Protein AF-A0A2W5QF98-F1 (afdb_monomer_lite)

pLDDT: mean 88.1, std 9.36, range [58.97, 97.69]

Organism: NCBI:txid205844

Secondary structure (DSSP, 8-state):
-HHHHHHHHHT-HHHHHHHHHH-HHHHHHHEEEEEEEEETTEEEEEEEEEEEGGG-SS-SEEEETTEEEEHHHHHHHHH-TTSPPPBEEEEEEE-TTS-EEEEEEEEEEEE-SSTT-EEEEEE-S--EEEEEEEETTEEEEEEEE-

Structure (mmCIF, N/CA/C/O backbone):
data_AF-A0A2W5QF98-F1
#
_entry.id   AF-A0A2W5QF98-F1
#
loop_
_atom_site.group_PDB
_atom_site.id
_atom_site.type_symbol
_atom_site.label_atom_id
_atom_site.label_alt_id
_atom_site.label_comp_id
_atom_site.label_asym_id
_atom_site.label_entity_id
_atom_site.label_seq_id
_atom_site.pdbx_PDB_ins_code
_atom_site.Cartn_x
_atom_site.Cartn_y
_atom_site.Cartn_z
_atom_site.occupancy
_atom_site.B_iso_or_equiv
_atom_site.auth_seq_id
_atom_site.auth_comp_id
_at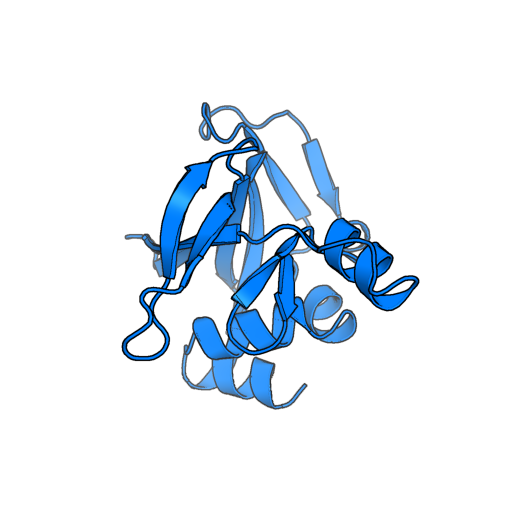om_site.auth_asym_id
_atom_site.auth_atom_id
_atom_site.pdbx_PDB_model_num
ATOM 1 N N . MET A 1 1 ? 7.471 -8.970 12.417 1.00 58.97 1 MET A N 1
ATOM 2 C CA . MET A 1 1 ? 6.486 -8.483 13.416 1.00 58.97 1 MET A CA 1
ATOM 3 C C . MET A 1 1 ? 7.036 -7.306 14.212 1.00 58.97 1 MET A C 1
ATOM 5 O O . MET A 1 1 ? 6.304 -6.337 14.330 1.00 58.97 1 MET A O 1
ATOM 9 N N . GLY A 1 2 ? 8.300 -7.343 14.664 1.00 69.44 2 GLY A N 1
ATOM 10 C CA . GLY A 1 2 ? 8.907 -6.250 15.439 1.00 69.44 2 GLY A CA 1
ATOM 11 C C . GLY A 1 2 ? 8.823 -4.861 14.794 1.00 69.44 2 GLY A C 1
ATOM 12 O O . GLY A 1 2 ? 8.469 -3.919 15.480 1.00 69.44 2 GLY A O 1
ATOM 13 N N . GLU A 1 3 ? 9.030 -4.731 13.480 1.00 69.12 3 GLU A N 1
ATOM 14 C CA . GLU A 1 3 ? 8.985 -3.423 12.793 1.00 69.12 3 GLU A CA 1
ATOM 15 C C . GLU A 1 3 ? 7.591 -2.778 12.799 1.00 69.12 3 GLU A C 1
ATOM 17 O O . GLU A 1 3 ? 7.470 -1.580 13.028 1.00 69.12 3 GLU A O 1
ATOM 22 N N . ALA A 1 4 ? 6.524 -3.569 12.633 1.00 65.81 4 ALA A N 1
ATOM 23 C CA . ALA A 1 4 ? 5.157 -3.059 12.744 1.00 65.81 4 ALA A CA 1
ATOM 24 C C . ALA A 1 4 ? 4.844 -2.610 14.180 1.00 65.81 4 ALA A C 1
ATOM 26 O O . ALA A 1 4 ? 4.242 -1.562 14.374 1.00 65.81 4 ALA A O 1
ATOM 27 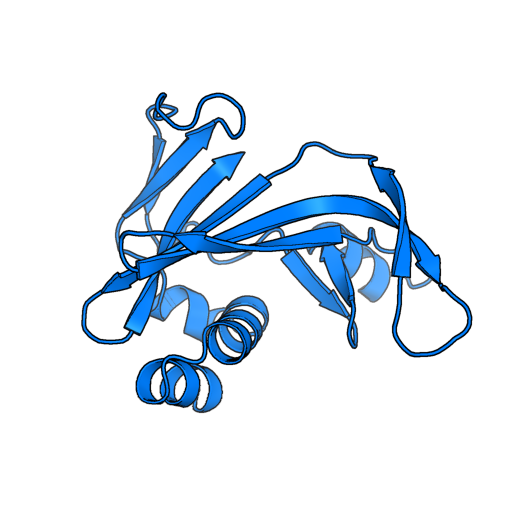N N . GLU A 1 5 ? 5.278 -3.373 15.188 1.00 70.44 5 GLU A N 1
ATOM 28 C CA . GLU A 1 5 ? 5.089 -3.033 16.606 1.00 70.44 5 GLU A CA 1
ATOM 29 C C . GLU A 1 5 ? 5.918 -1.809 17.029 1.00 70.44 5 GLU A C 1
ATOM 31 O O . GLU A 1 5 ? 5.435 -0.977 17.802 1.00 70.44 5 GLU A O 1
ATOM 36 N N . SER A 1 6 ? 7.125 -1.644 16.483 1.00 71.25 6 SER A N 1
ATOM 37 C CA . SER A 1 6 ? 7.932 -0.429 16.621 1.00 71.25 6 SER A CA 1
ATOM 38 C C . SER A 1 6 ? 7.256 0.768 15.954 1.00 71.25 6 SER A C 1
ATOM 40 O O . SER A 1 6 ? 7.102 1.793 16.615 1.00 71.25 6 SER A O 1
ATOM 42 N N . GLY A 1 7 ? 6.725 0.613 14.736 1.00 70.31 7 GLY A N 1
ATOM 43 C CA . GLY A 1 7 ? 5.923 1.638 14.060 1.00 70.31 7 GLY A CA 1
ATOM 44 C C . GLY A 1 7 ? 4.661 2.023 14.845 1.00 70.31 7 GLY A C 1
ATOM 45 O O . GLY A 1 7 ? 4.340 3.204 14.963 1.00 70.31 7 GLY A O 1
ATOM 46 N N . CYS A 1 8 ? 3.987 1.061 15.490 1.00 76.31 8 CYS A N 1
ATOM 47 C CA . CYS A 1 8 ? 2.892 1.343 16.429 1.00 76.31 8 CYS A CA 1
ATOM 48 C C . CYS A 1 8 ? 3.372 2.086 17.690 1.00 76.31 8 CYS A C 1
ATOM 50 O O . CYS A 1 8 ? 2.653 2.898 18.254 1.00 76.31 8 CYS A O 1
ATOM 52 N N . THR A 1 9 ? 4.564 1.789 18.198 1.00 71.06 9 THR A N 1
ATOM 53 C CA . THR A 1 9 ? 5.047 2.375 19.460 1.00 71.06 9 THR A CA 1
ATOM 54 C C . THR A 1 9 ? 5.567 3.796 19.248 1.00 71.06 9 THR A C 1
ATOM 56 O O . THR A 1 9 ? 5.344 4.676 20.077 1.00 71.06 9 THR A O 1
ATOM 59 N N . GLN A 1 10 ? 6.232 4.027 18.118 1.00 73.12 10 GLN A N 1
ATOM 60 C CA . GLN A 1 10 ? 6.844 5.302 17.741 1.00 73.12 10 GLN A CA 1
ATOM 61 C C . GLN A 1 10 ? 5.900 6.189 16.917 1.00 73.12 10 GLN A C 1
ATOM 63 O O . GLN A 1 10 ? 6.196 7.356 16.699 1.00 73.12 10 GLN A O 1
ATOM 68 N N . LYS A 1 11 ? 4.739 5.656 16.509 1.00 73.88 11 LYS A N 1
ATOM 69 C CA . LYS A 1 11 ? 3.787 6.285 15.576 1.00 73.88 11 LYS A CA 1
ATOM 70 C C . LYS A 1 11 ? 4.378 6.572 14.190 1.00 73.88 11 LYS A C 1
ATOM 72 O O . LYS A 1 11 ? 3.820 7.368 13.442 1.00 73.88 11 LYS A O 1
ATOM 77 N N . GLU A 1 12 ? 5.445 5.871 13.822 1.00 84.19 12 GLU A N 1
ATOM 78 C CA . GLU A 1 12 ? 6.110 5.984 12.524 1.00 84.19 12 GLU A CA 1
ATOM 79 C C . GLU A 1 12 ? 5.307 5.233 11.456 1.00 84.19 12 GLU A C 1
ATOM 81 O O . GLU A 1 12 ? 5.395 4.008 11.321 1.00 84.19 12 GLU A O 1
ATOM 86 N N . PHE A 1 13 ? 4.473 5.966 10.711 1.00 86.12 13 PHE A N 1
ATOM 87 C CA . PHE A 1 13 ? 3.575 5.373 9.718 1.00 86.12 13 PHE A CA 1
ATOM 88 C C . PHE A 1 13 ? 4.324 4.673 8.580 1.00 86.12 13 PHE A C 1
ATOM 90 O O . PHE A 1 13 ? 3.930 3.575 8.202 1.00 86.12 13 PHE A O 1
ATOM 97 N N . ASN A 1 14 ? 5.417 5.252 8.074 1.00 86.00 14 ASN A N 1
ATOM 98 C CA . ASN A 1 14 ? 6.161 4.680 6.946 1.00 86.00 14 ASN A CA 1
ATOM 99 C C . ASN A 1 14 ? 6.765 3.313 7.305 1.00 86.00 14 ASN A C 1
ATOM 101 O O . ASN A 1 14 ? 6.531 2.334 6.602 1.00 86.00 14 ASN A O 1
ATOM 105 N N . GLN A 1 15 ? 7.418 3.209 8.470 1.00 86.00 15 GLN A N 1
ATOM 106 C CA . GLN A 1 15 ? 7.945 1.934 8.972 1.00 86.00 15 GLN A CA 1
ATOM 107 C C . GLN A 1 15 ? 6.831 0.896 9.185 1.00 86.00 15 GLN A C 1
ATOM 109 O O . GLN A 1 15 ? 6.988 -0.282 8.853 1.00 86.00 15 GLN A O 1
ATOM 114 N N . PHE A 1 16 ? 5.686 1.321 9.728 1.00 91.88 16 PHE A N 1
ATOM 115 C CA . PHE A 1 16 ? 4.516 0.455 9.845 1.00 91.88 16 PHE A CA 1
ATOM 116 C C . PHE A 1 16 ? 4.016 -0.015 8.469 1.00 91.88 16 PHE A C 1
ATOM 118 O O . PHE A 1 16 ? 3.724 -1.202 8.303 1.00 91.88 16 PHE A O 1
ATOM 125 N N . LEU A 1 17 ? 3.912 0.892 7.494 1.00 92.00 17 LEU A N 1
ATOM 126 C CA . LEU A 1 17 ? 3.386 0.604 6.164 1.00 92.00 17 LEU A CA 1
ATOM 127 C C . LEU A 1 17 ? 4.278 -0.389 5.420 1.00 92.00 17 LEU A C 1
ATOM 129 O O . LEU A 1 17 ? 3.747 -1.330 4.833 1.00 92.00 17 LEU A O 1
ATOM 133 N N . ASP A 1 18 ? 5.599 -0.246 5.496 1.00 89.56 18 ASP A N 1
ATOM 134 C CA . ASP A 1 18 ? 6.540 -1.188 4.882 1.00 89.56 18 ASP A CA 1
ATOM 135 C C . ASP A 1 18 ? 6.348 -2.603 5.437 1.00 89.56 18 ASP A C 1
ATOM 137 O O . ASP A 1 18 ? 6.171 -3.569 4.684 1.00 89.56 18 ASP A O 1
ATOM 141 N N . ALA A 1 19 ? 6.262 -2.734 6.765 1.00 90.62 19 ALA A N 1
ATOM 142 C CA . ALA A 1 19 ? 5.982 -4.012 7.414 1.00 90.62 19 ALA A CA 1
ATOM 143 C C . ALA A 1 19 ? 4.592 -4.567 7.039 1.00 90.62 19 ALA A C 1
ATOM 145 O O . ALA A 1 19 ? 4.423 -5.783 6.871 1.00 90.62 19 ALA A O 1
ATOM 146 N N . PHE A 1 20 ? 3.594 -3.692 6.889 1.00 92.81 20 PHE A N 1
ATOM 147 C CA . PHE A 1 20 ? 2.240 -4.044 6.457 1.00 92.81 20 PHE A CA 1
ATOM 148 C C . PHE A 1 20 ? 2.222 -4.541 5.002 1.00 92.81 20 PHE A C 1
ATOM 150 O O . PHE A 1 20 ? 1.600 -5.560 4.696 1.00 92.81 20 PHE A O 1
ATOM 157 N N . ILE A 1 21 ? 2.952 -3.897 4.094 1.00 92.19 21 ILE A N 1
ATOM 158 C CA . ILE A 1 21 ? 3.084 -4.313 2.691 1.00 92.19 21 ILE A CA 1
ATOM 159 C C . ILE A 1 21 ? 3.841 -5.643 2.583 1.00 92.19 21 ILE A C 1
ATOM 161 O O . ILE A 1 21 ? 3.411 -6.547 1.859 1.00 92.19 21 ILE A O 1
ATOM 165 N N . ALA A 1 22 ? 4.917 -5.820 3.347 1.00 88.94 22 ALA A N 1
ATOM 166 C CA . ALA A 1 22 ? 5.772 -6.999 3.253 1.00 88.94 22 ALA A CA 1
ATOM 167 C C . ALA A 1 22 ? 5.151 -8.271 3.860 1.00 88.94 22 ALA A C 1
ATOM 169 O O . ALA A 1 22 ? 5.377 -9.371 3.353 1.00 88.94 22 ALA A O 1
ATOM 170 N N . SER A 1 23 ? 4.356 -8.161 4.933 1.00 89.56 23 SER A N 1
ATOM 171 C CA . SER A 1 23 ? 3.949 -9.329 5.727 1.00 89.56 23 SER A CA 1
ATOM 172 C C . SER A 1 23 ? 2.433 -9.582 5.740 1.00 89.56 23 SER A C 1
ATOM 174 O O . SER A 1 23 ? 1.685 -8.817 6.353 1.00 89.56 23 SER A O 1
ATOM 176 N N . PRO A 1 24 ? 1.953 -10.719 5.187 1.00 89.06 24 PRO A N 1
ATOM 177 C CA . PRO A 1 24 ? 0.551 -11.129 5.309 1.00 89.06 24 PRO A CA 1
ATOM 178 C C . PRO A 1 24 ? 0.071 -11.250 6.762 1.00 89.06 24 PRO A C 1
ATOM 180 O O . PRO A 1 24 ? -1.076 -10.931 7.062 1.00 89.06 24 PRO A O 1
ATOM 183 N N . ALA A 1 25 ? 0.949 -11.675 7.678 1.00 89.06 25 ALA A N 1
ATOM 184 C CA . ALA A 1 25 ? 0.621 -11.802 9.097 1.00 89.06 25 ALA A CA 1
ATOM 185 C C . ALA A 1 25 ? 0.416 -10.434 9.769 1.00 89.06 25 ALA A C 1
ATOM 187 O O . ALA A 1 25 ? -0.498 -10.275 10.577 1.00 89.06 25 ALA A O 1
ATOM 188 N N . VAL A 1 26 ? 1.231 -9.434 9.408 1.00 90.62 26 VAL A N 1
ATOM 189 C CA . VAL A 1 26 ? 1.037 -8.044 9.855 1.00 90.62 26 VAL A CA 1
ATOM 190 C C . VAL A 1 26 ? -0.282 -7.512 9.296 1.00 90.62 26 VAL A C 1
ATOM 192 O O . VAL A 1 26 ? -1.093 -7.001 10.064 1.00 90.62 26 VAL A O 1
ATOM 195 N N . ARG A 1 27 ? -0.579 -7.727 8.009 1.00 91.50 27 ARG A N 1
ATOM 196 C CA . ARG A 1 27 ? -1.875 -7.323 7.435 1.00 91.50 27 ARG A CA 1
ATOM 197 C C . ARG A 1 27 ? -3.060 -7.929 8.155 1.00 91.50 27 ARG A C 1
ATOM 199 O O . ARG A 1 27 ? -3.979 -7.202 8.510 1.00 91.50 27 ARG A O 1
ATOM 206 N N . ALA A 1 28 ? -3.030 -9.234 8.411 1.00 89.75 28 ALA A N 1
ATOM 207 C CA . ALA A 1 28 ? -4.112 -9.915 9.113 1.00 89.75 28 ALA A CA 1
ATOM 208 C C . ALA A 1 28 ? -4.358 -9.330 10.516 1.00 89.75 28 ALA A C 1
ATOM 210 O O . ALA A 1 28 ? -5.503 -9.263 10.954 1.00 89.75 28 ALA A O 1
ATOM 211 N N . ARG A 1 29 ? -3.301 -8.876 11.206 1.00 90.44 29 ARG A N 1
ATOM 212 C CA . ARG A 1 29 ? -3.385 -8.272 12.545 1.00 90.44 29 ARG A CA 1
ATOM 213 C C . ARG A 1 29 ? -3.838 -6.810 12.532 1.00 90.44 29 ARG A C 1
ATOM 215 O O . ARG A 1 29 ? -4.558 -6.402 13.437 1.00 90.44 29 ARG A O 1
ATOM 222 N N . TYR A 1 30 ? -3.398 -6.030 11.547 1.00 92.88 30 TYR A N 1
ATOM 223 C CA . TYR A 1 30 ? -3.603 -4.577 11.492 1.00 92.88 30 TYR A CA 1
ATOM 224 C C . TYR A 1 30 ? -4.587 -4.144 10.396 1.00 92.88 30 TYR A C 1
ATOM 226 O O . TYR A 1 30 ? -4.631 -2.983 10.007 1.00 92.88 30 TYR A O 1
ATOM 234 N N . THR A 1 31 ? -5.398 -5.061 9.880 1.00 94.00 31 THR A N 1
ATOM 235 C CA . THR A 1 31 ? -6.579 -4.714 9.084 1.00 94.00 31 THR A CA 1
ATOM 236 C C . THR A 1 31 ? -7.774 -4.639 10.021 1.00 94.00 31 THR A C 1
ATOM 238 O O . THR A 1 31 ? -7.987 -5.551 10.822 1.00 94.00 31 THR A O 1
ATOM 241 N N . ALA A 1 32 ? -8.555 -3.560 9.948 1.00 93.50 32 ALA A N 1
ATOM 242 C CA . ALA A 1 32 ? -9.766 -3.449 10.750 1.00 93.50 32 ALA A CA 1
ATOM 243 C C . ALA A 1 32 ? -10.734 -4.603 10.411 1.00 93.50 32 ALA A C 1
ATOM 245 O O . ALA A 1 32 ? -10.756 -5.063 9.268 1.00 93.50 32 ALA A O 1
ATOM 246 N N . PRO A 1 33 ? -11.589 -5.058 11.351 1.00 91.88 33 PRO A N 1
ATOM 247 C CA . PRO A 1 33 ? -12.511 -6.176 11.106 1.00 91.88 33 PRO A CA 1
ATOM 248 C C . PRO A 1 33 ? -13.395 -6.005 9.860 1.00 91.88 33 PRO A C 1
ATOM 250 O O . PRO A 1 33 ? -13.801 -6.984 9.231 1.00 91.88 33 PRO A O 1
ATOM 253 N N . GLN A 1 34 ? -13.687 -4.749 9.528 1.00 91.62 34 GLN A N 1
ATOM 254 C CA . GLN A 1 34 ? -14.448 -4.293 8.376 1.00 91.62 34 GLN A CA 1
ATOM 255 C C . GLN A 1 34 ? -13.660 -3.150 7.724 1.00 91.62 34 GLN A C 1
ATOM 257 O O . GLN A 1 34 ? -13.331 -2.173 8.403 1.00 91.62 34 GLN A O 1
ATOM 262 N N . VAL A 1 35 ? -13.368 -3.277 6.432 1.00 92.50 35 VAL A N 1
ATOM 263 C CA . VAL A 1 35 ? -12.729 -2.237 5.619 1.00 92.50 35 VAL A CA 1
ATOM 264 C C . VAL A 1 35 ? -13.747 -1.723 4.617 1.00 92.50 35 VAL A C 1
ATOM 266 O O . VAL A 1 35 ? -14.268 -2.484 3.798 1.00 92.50 35 VAL A O 1
ATOM 269 N N . GLU A 1 36 ? -14.022 -0.428 4.662 1.00 92.00 36 GLU A N 1
ATOM 270 C CA . GLU A 1 36 ? -14.986 0.184 3.754 1.00 92.00 36 GLU A CA 1
ATOM 271 C C . GLU A 1 36 ? -14.370 0.365 2.368 1.00 92.00 36 GLU A C 1
ATOM 273 O O . GLU A 1 36 ? -13.334 1.019 2.227 1.00 92.00 36 GLU A O 1
ATOM 278 N N . GLN A 1 37 ? -15.033 -0.148 1.334 1.00 90.38 37 GLN A N 1
ATOM 279 C CA . GLN A 1 37 ? -14.686 0.197 -0.037 1.00 90.38 37 GLN A CA 1
ATOM 280 C C . GLN A 1 37 ? -15.424 1.463 -0.473 1.00 90.38 37 GLN A C 1
ATOM 282 O O . GLN A 1 37 ? -16.632 1.636 -0.262 1.00 90.38 37 GLN A O 1
ATOM 287 N N . ARG A 1 38 ? -14.672 2.385 -1.071 1.00 90.50 38 ARG A N 1
ATOM 288 C CA . ARG A 1 38 ? -15.156 3.699 -1.507 1.00 90.50 38 ARG A CA 1
ATOM 289 C C . ARG A 1 38 ? -14.650 3.992 -2.915 1.00 90.50 38 ARG A C 1
ATOM 291 O O . ARG A 1 38 ? -13.583 3.535 -3.314 1.00 90.50 38 ARG A O 1
ATOM 298 N N . GLY A 1 39 ? -15.411 4.769 -3.680 1.00 89.06 39 GLY A N 1
ATOM 299 C CA . GLY A 1 39 ? 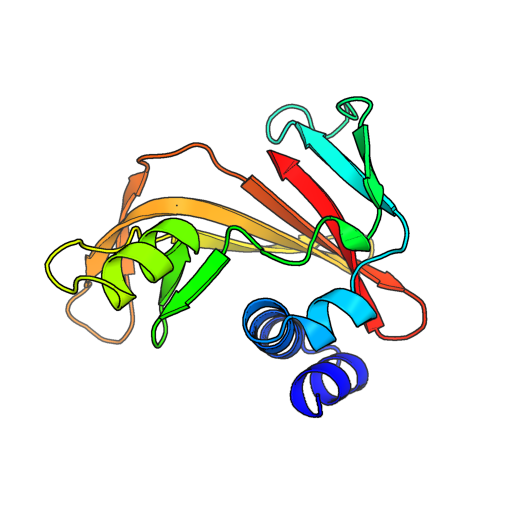-14.937 5.240 -4.980 1.00 89.06 39 GLY A CA 1
ATOM 300 C C . GLY A 1 39 ? -13.877 6.323 -4.795 1.00 89.06 39 GLY A C 1
ATOM 301 O O . GLY A 1 39 ? -14.117 7.294 -4.078 1.00 89.06 39 GLY A O 1
ATOM 302 N N . PHE A 1 40 ? -12.736 6.222 -5.473 1.00 89.38 40 PHE A N 1
ATOM 303 C CA . PHE A 1 40 ? -11.633 7.176 -5.338 1.00 89.38 40 PHE A CA 1
ATOM 304 C C . PHE A 1 40 ? -12.059 8.612 -5.681 1.00 89.38 40 PHE A C 1
ATOM 306 O O . PHE A 1 40 ? -11.768 9.552 -4.946 1.00 89.38 40 PHE A O 1
ATOM 313 N N . ARG A 1 41 ? -12.811 8.790 -6.777 1.00 87.00 41 ARG A N 1
ATOM 314 C CA . ARG A 1 41 ? -13.324 10.107 -7.215 1.00 87.00 41 ARG A CA 1
ATOM 315 C C . ARG A 1 41 ? -14.583 10.565 -6.470 1.00 87.00 41 ARG A C 1
ATOM 317 O O . ARG A 1 41 ? -14.996 11.708 -6.627 1.00 87.00 41 ARG A O 1
ATOM 324 N N . GLN A 1 42 ? -15.222 9.679 -5.708 1.00 82.81 42 GLN A N 1
ATOM 325 C CA . GLN A 1 42 ? -16.457 9.953 -4.967 1.00 82.81 42 GLN A CA 1
ATOM 326 C C . GLN A 1 42 ? -16.365 9.334 -3.563 1.00 82.81 42 GLN A C 1
ATOM 328 O O . GLN A 1 42 ? -17.112 8.408 -3.252 1.00 82.81 42 GLN A O 1
ATOM 333 N N . PRO A 1 43 ? -15.457 9.829 -2.703 1.00 76.88 43 PRO A N 1
ATOM 334 C CA . PRO A 1 43 ? -15.136 9.192 -1.423 1.00 76.88 43 PRO A CA 1
ATOM 335 C C . PRO A 1 43 ? -16.312 9.190 -0.434 1.00 76.88 43 PRO A C 1
ATOM 337 O O . PRO A 1 43 ? -16.410 8.307 0.417 1.00 76.88 43 PRO A O 1
ATOM 340 N N . SER A 1 44 ? -17.239 10.145 -0.562 1.00 75.44 44 SER A N 1
ATOM 341 C CA . SER A 1 44 ? -18.486 10.197 0.212 1.00 75.44 44 SER A CA 1
ATOM 342 C C . SER A 1 44 ? -19.493 9.115 -0.190 1.00 75.44 44 SER A C 1
ATOM 344 O O . SER A 1 44 ? -20.377 8.778 0.595 1.00 75.44 44 SER A O 1
ATOM 346 N N . LYS A 1 45 ? -19.351 8.534 -1.384 1.00 65.50 45 LYS A N 1
ATOM 347 C CA . LYS A 1 45 ? -20.173 7.427 -1.855 1.00 65.50 45 LYS A CA 1
ATOM 348 C C . LYS A 1 45 ? -19.491 6.124 -1.451 1.00 65.50 45 LYS A C 1
ATOM 350 O O . LYS A 1 45 ? -18.617 5.619 -2.158 1.00 65.50 45 LYS A O 1
ATOM 355 N N . ALA A 1 46 ? -19.900 5.576 -0.306 1.00 62.97 46 ALA A N 1
ATOM 356 C CA . ALA A 1 46 ? -19.638 4.170 -0.022 1.00 62.97 46 ALA A CA 1
ATOM 357 C C . ALA A 1 46 ? -20.131 3.365 -1.230 1.00 62.97 46 ALA A C 1
ATOM 359 O O . ALA A 1 46 ? -21.260 3.568 -1.687 1.00 62.97 46 ALA A O 1
ATOM 360 N N . THR A 1 47 ? -19.312 2.462 -1.767 1.00 67.12 47 THR A N 1
ATOM 361 C CA . THR A 1 47 ? -19.747 1.616 -2.893 1.00 67.12 47 THR A CA 1
ATOM 362 C C . THR A 1 47 ? -20.776 0.568 -2.454 1.00 67.12 47 THR A C 1
ATOM 364 O O . THR A 1 47 ? -21.171 -0.274 -3.251 1.00 67.12 47 THR A O 1
ATOM 367 N N . GLY A 1 48 ? -21.222 0.629 -1.191 1.00 59.00 48 GLY A N 1
ATOM 368 C CA . GLY A 1 48 ? -22.092 -0.344 -0.539 1.00 59.00 48 GLY A CA 1
ATOM 369 C C . GLY A 1 48 ? -21.344 -1.576 -0.030 1.00 59.00 48 GLY A C 1
ATOM 370 O O . GLY A 1 48 ? -21.948 -2.407 0.640 1.00 59.00 48 GLY A O 1
ATOM 371 N N . SER A 1 49 ? -20.042 -1.686 -0.306 1.00 69.88 49 SER A N 1
ATOM 372 C CA . SER A 1 49 ? -19.238 -2.868 -0.000 1.00 69.8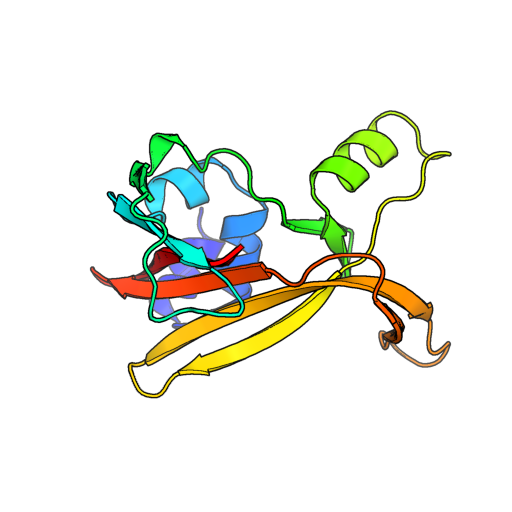8 49 SER A CA 1
ATOM 373 C C . SER A 1 49 ? -18.315 -2.599 1.184 1.00 69.88 49 SER A C 1
ATOM 375 O O . SER A 1 49 ? -17.385 -1.801 1.093 1.00 69.88 49 SER A O 1
ATOM 377 N N . SER A 1 50 ? -18.559 -3.280 2.300 1.00 82.56 50 SER A N 1
ATOM 378 C CA . SER A 1 50 ? -17.565 -3.459 3.356 1.00 82.56 50 SER A CA 1
ATOM 379 C C . SER A 1 50 ? -16.967 -4.849 3.200 1.00 82.56 50 SER A C 1
ATOM 381 O O . SER A 1 50 ? -17.699 -5.828 3.029 1.00 82.56 50 SER A O 1
ATOM 383 N N . LEU A 1 51 ? -15.644 -4.938 3.216 1.00 86.00 51 LEU A N 1
ATOM 384 C CA . LEU A 1 51 ? -14.931 -6.199 3.102 1.00 86.00 51 LEU A CA 1
ATOM 385 C C . LEU A 1 51 ? -14.434 -6.646 4.482 1.00 86.00 51 LEU A C 1
ATOM 387 O O . LEU A 1 51 ? -13.913 -5.822 5.239 1.00 86.00 51 LEU A O 1
ATOM 391 N N . PRO A 1 52 ? -14.561 -7.939 4.831 1.00 89.06 52 PRO A N 1
ATOM 392 C CA . PRO A 1 52 ? -13.959 -8.456 6.051 1.00 89.06 52 PRO A CA 1
ATOM 393 C C . PRO A 1 52 ? -12.430 -8.422 5.945 1.00 89.06 52 PRO A C 1
ATOM 395 O O . PRO A 1 52 ? -11.876 -8.575 4.856 1.00 89.06 52 PRO A O 1
ATOM 398 N N . ALA A 1 53 ? -11.736 -8.312 7.082 1.00 85.06 53 ALA A N 1
ATOM 399 C CA . ALA A 1 53 ? -10.268 -8.337 7.132 1.00 85.06 53 ALA A CA 1
ATOM 400 C C . ALA A 1 53 ? -9.648 -9.538 6.387 1.00 85.06 53 ALA A C 1
ATOM 402 O O . ALA A 1 53 ? -8.602 -9.415 5.751 1.00 85.06 53 ALA A O 1
ATOM 403 N N . SER A 1 54 ? -10.324 -10.694 6.408 1.00 83.88 54 SER A N 1
ATOM 404 C CA . SER A 1 54 ? -9.896 -11.914 5.713 1.00 83.88 54 SER A CA 1
ATOM 405 C C . SER A 1 54 ? -9.791 -11.770 4.191 1.00 83.88 54 SER A C 1
ATOM 407 O O . SER A 1 54 ? -9.104 -12.577 3.568 1.00 83.88 54 SER A O 1
ATOM 409 N N . ALA A 1 55 ? -10.419 -10.754 3.592 1.00 83.69 55 ALA A N 1
ATOM 410 C CA . ALA A 1 55 ? -10.327 -10.467 2.163 1.00 83.69 55 ALA A CA 1
ATOM 411 C C . ALA A 1 55 ? -9.027 -9.733 1.761 1.00 83.69 55 ALA A C 1
ATOM 413 O O . ALA A 1 55 ? -8.706 -9.693 0.577 1.00 83.69 55 ALA A O 1
ATOM 414 N N . TYR A 1 56 ? -8.251 -9.191 2.711 1.00 79.81 56 TYR A N 1
ATOM 415 C CA . TYR A 1 56 ? -7.052 -8.371 2.446 1.00 79.81 56 TYR A CA 1
ATOM 416 C C . TYR A 1 56 ? -5.725 -9.130 2.611 1.00 79.81 56 TYR A C 1
ATOM 418 O O . TYR A 1 56 ? -4.715 -8.587 3.062 1.00 79.81 56 TYR A O 1
ATOM 426 N N . GLN A 1 57 ? -5.689 -10.406 2.224 1.00 74.56 57 GLN A N 1
ATOM 427 C CA . GLN A 1 57 ? -4.449 -11.196 2.275 1.00 74.56 57 GLN A CA 1
ATOM 428 C C . GLN A 1 57 ? -3.388 -10.682 1.284 1.00 74.56 57 GLN A C 1
ATOM 430 O O . GLN A 1 57 ? -2.186 -10.734 1.572 1.00 74.56 57 GLN A O 1
ATOM 435 N N . SER A 1 58 ? -3.827 -10.111 0.159 1.00 76.25 58 SER A N 1
ATOM 436 C CA . SER A 1 58 ? -2.991 -9.472 -0.860 1.00 76.25 58 SER A CA 1
ATOM 437 C C . SER A 1 58 ? -3.363 -7.997 -1.030 1.00 76.25 58 SER A C 1
ATOM 439 O O . SER A 1 58 ? -4.531 -7.677 -1.241 1.00 76.25 58 SER A O 1
ATOM 441 N N . LEU A 1 59 ? -2.367 -7.110 -0.982 1.00 88.69 59 LEU A N 1
ATOM 442 C CA . LEU A 1 59 ? -2.504 -5.710 -1.394 1.00 88.69 59 LEU A CA 1
ATOM 443 C C . LEU A 1 59 ? -2.083 -5.559 -2.851 1.00 88.69 59 LEU A C 1
ATOM 445 O O . LEU A 1 59 ? -1.209 -6.285 -3.317 1.00 88.69 59 LEU A O 1
ATOM 449 N N . ASN A 1 60 ? -2.619 -4.547 -3.530 1.00 93.19 60 ASN A N 1
ATOM 450 C CA . ASN A 1 60 ? -2.184 -4.179 -4.886 1.00 93.19 60 ASN A CA 1
ATOM 451 C C . ASN A 1 60 ? -0.864 -3.392 -4.914 1.00 93.19 60 ASN A C 1
ATOM 453 O O . ASN A 1 60 ? -0.431 -2.968 -5.976 1.00 93.19 60 ASN A O 1
ATOM 457 N N . VAL A 1 61 ? -0.234 -3.189 -3.758 1.00 94.94 61 VAL A N 1
ATOM 458 C CA . VAL A 1 61 ? 1.029 -2.466 -3.629 1.00 94.94 61 VAL A CA 1
ATOM 459 C C . VAL A 1 61 ? 2.068 -3.385 -3.004 1.00 94.94 61 VAL A C 1
ATOM 461 O O . VAL A 1 61 ? 1.788 -4.040 -1.997 1.00 94.94 61 VAL A O 1
ATOM 464 N N . SER A 1 62 ? 3.244 -3.414 -3.619 1.00 93.94 62 SER A N 1
ATOM 465 C CA . SER A 1 62 ? 4.455 -4.099 -3.182 1.00 93.94 62 SER A CA 1
ATOM 466 C C . SER A 1 62 ? 5.622 -3.114 -3.207 1.00 93.94 62 SER A C 1
ATOM 468 O O . SER A 1 62 ? 5.540 -2.056 -3.829 1.00 93.94 62 SER A O 1
ATOM 470 N N . HIS A 1 63 ? 6.720 -3.495 -2.562 1.00 89.69 63 HIS A N 1
ATOM 471 C CA . HIS A 1 63 ? 7.984 -2.770 -2.608 1.00 89.69 63 HIS A CA 1
ATOM 472 C C . HIS A 1 63 ? 9.028 -3.596 -3.378 1.00 89.69 63 HIS A C 1
ATOM 474 O O . HIS A 1 63 ? 9.089 -4.823 -3.211 1.00 89.69 63 HIS A O 1
ATOM 480 N N . VAL A 1 64 ? 9.788 -2.946 -4.260 1.00 88.94 64 VAL A N 1
ATOM 481 C CA . VAL A 1 64 ? 10.968 -3.497 -4.944 1.00 88.94 64 VAL A CA 1
ATOM 482 C C . VAL A 1 64 ? 12.100 -2.499 -4.724 1.00 88.94 64 VAL A C 1
ATOM 484 O O . VAL A 1 64 ? 12.032 -1.384 -5.229 1.00 88.94 64 VAL A O 1
ATOM 487 N N . ASP A 1 65 ? 13.092 -2.888 -3.924 1.00 84.19 65 ASP A N 1
ATOM 488 C CA . ASP A 1 65 ? 14.117 -1.994 -3.373 1.00 84.19 65 ASP A CA 1
ATOM 489 C C . ASP A 1 65 ? 13.498 -0.745 -2.720 1.00 84.19 65 ASP A C 1
ATOM 491 O O . ASP A 1 65 ? 12.831 -0.881 -1.697 1.00 84.19 65 ASP A O 1
ATOM 495 N N . TRP A 1 66 ? 13.685 0.436 -3.313 1.00 80.50 66 TRP A N 1
ATOM 496 C CA . TRP A 1 66 ? 13.150 1.719 -2.831 1.00 80.50 66 TRP A CA 1
ATOM 497 C C . TRP A 1 66 ? 11.899 2.189 -3.594 1.00 80.50 66 TRP A C 1
ATOM 499 O O . TRP A 1 66 ? 11.414 3.297 -3.378 1.00 80.50 66 TRP A O 1
ATOM 509 N N . GLN A 1 67 ? 11.384 1.370 -4.517 1.00 89.19 67 GLN A N 1
ATOM 510 C CA . GLN A 1 67 ? 10.301 1.736 -5.425 1.00 89.19 67 GLN A CA 1
ATOM 511 C C . GLN A 1 67 ? 9.006 0.986 -5.097 1.00 89.19 67 GLN A C 1
ATOM 513 O O . GLN A 1 67 ? 8.946 -0.249 -5.075 1.00 89.19 67 GLN A O 1
ATOM 518 N N . PHE A 1 68 ? 7.914 1.735 -4.932 1.00 93.94 68 PHE A N 1
ATOM 519 C CA . PHE A 1 68 ? 6.569 1.165 -4.872 1.00 93.94 68 PHE A CA 1
ATOM 520 C C . PHE A 1 68 ? 6.142 0.647 -6.247 1.00 93.94 68 PHE A C 1
ATOM 522 O O . PHE A 1 68 ? 6.313 1.322 -7.266 1.00 93.94 68 PHE A O 1
ATOM 529 N N . ALA A 1 69 ? 5.555 -0.546 -6.278 1.00 95.75 69 ALA A N 1
ATOM 530 C CA . ALA A 1 69 ? 5.165 -1.233 -7.502 1.00 95.75 69 ALA A CA 1
ATOM 531 C C . ALA A 1 69 ? 3.839 -1.990 -7.342 1.00 95.75 69 ALA A C 1
ATOM 533 O O . ALA A 1 69 ? 3.447 -2.377 -6.238 1.00 95.75 69 ALA A O 1
ATOM 534 N N . ASP A 1 70 ? 3.144 -2.231 -8.454 1.00 96.31 70 ASP A N 1
ATOM 535 C CA . ASP A 1 70 ? 1.927 -3.045 -8.469 1.00 96.31 70 ASP A CA 1
ATOM 536 C C . ASP A 1 70 ? 2.253 -4.507 -8.131 1.00 96.31 70 ASP A C 1
ATOM 538 O O . ASP A 1 70 ? 3.035 -5.160 -8.829 1.00 96.31 70 ASP A O 1
ATOM 542 N N . SER A 1 71 ? 1.624 -5.055 -7.090 1.00 94.94 71 SER A N 1
ATOM 543 C CA . SER A 1 71 ? 1.934 -6.404 -6.590 1.00 94.94 71 SER A CA 1
ATOM 544 C C . SER A 1 71 ? 1.776 -7.506 -7.633 1.00 94.94 71 SER A C 1
ATOM 546 O O . SER A 1 71 ? 2.568 -8.450 -7.655 1.00 94.94 71 SER A O 1
ATOM 548 N N . ALA A 1 72 ? 0.761 -7.416 -8.499 1.00 94.19 72 ALA A N 1
ATOM 549 C CA . ALA A 1 72 ? 0.522 -8.433 -9.518 1.00 94.19 72 ALA A CA 1
ATOM 550 C C . ALA A 1 72 ? 1.611 -8.395 -10.599 1.00 94.19 72 ALA A C 1
ATOM 552 O O . ALA A 1 72 ? 2.074 -9.442 -11.052 1.00 94.19 72 ALA A O 1
ATOM 553 N N . SER A 1 73 ? 2.056 -7.201 -10.987 1.00 95.62 73 SER A N 1
ATOM 554 C CA . SER A 1 73 ? 3.176 -7.009 -11.905 1.00 95.62 73 SER A CA 1
ATOM 555 C C . SER A 1 73 ? 4.504 -7.485 -11.313 1.00 95.62 73 SER A C 1
ATOM 557 O O . SER A 1 73 ? 5.258 -8.157 -12.010 1.00 95.62 73 SER A O 1
ATOM 559 N N . VAL A 1 74 ? 4.746 -7.251 -10.017 1.00 95.44 74 VAL A N 1
ATOM 560 C CA . VAL A 1 74 ? 5.928 -7.762 -9.305 1.00 95.44 74 VAL A CA 1
ATOM 561 C C . VAL A 1 74 ? 5.913 -9.286 -9.248 1.00 95.44 74 VAL A C 1
ATOM 563 O O . VAL A 1 74 ? 6.944 -9.916 -9.462 1.00 95.44 74 VAL A O 1
ATOM 566 N N . ALA A 1 75 ? 4.756 -9.903 -8.996 1.00 94.25 75 ALA A N 1
ATOM 567 C CA . ALA A 1 75 ? 4.632 -11.359 -9.019 1.00 94.25 75 ALA A CA 1
ATOM 568 C C . ALA A 1 75 ? 4.962 -11.945 -10.404 1.00 94.25 75 ALA A C 1
ATOM 570 O O . ALA A 1 75 ? 5.661 -12.954 -10.479 1.00 94.25 75 ALA A O 1
ATOM 571 N N . ARG A 1 76 ? 4.516 -11.295 -11.492 1.00 96.25 76 ARG A N 1
ATOM 572 C CA . ARG A 1 76 ? 4.881 -11.684 -12.867 1.00 96.25 76 ARG A CA 1
ATOM 573 C C . ARG A 1 76 ? 6.376 -11.516 -13.130 1.00 96.25 76 ARG A C 1
ATOM 575 O O . ARG A 1 76 ? 7.001 -12.463 -13.586 1.00 96.25 76 ARG A O 1
ATOM 582 N N . TRP A 1 77 ? 6.949 -10.369 -12.771 1.00 95.94 77 TRP A N 1
ATOM 583 C CA . TRP A 1 77 ? 8.380 -10.091 -12.926 1.00 95.94 77 TRP A CA 1
ATOM 584 C C . TRP A 1 77 ? 9.264 -11.086 -12.158 1.00 95.94 77 TRP A C 1
ATOM 586 O O . TRP A 1 77 ? 10.265 -11.568 -12.676 1.00 95.94 77 TRP A O 1
ATOM 596 N N . ARG A 1 78 ? 8.871 -11.470 -10.936 1.00 93.62 78 ARG A N 1
ATOM 597 C CA . ARG A 1 78 ? 9.583 -12.500 -10.158 1.00 93.62 78 ARG A CA 1
ATOM 598 C C . ARG A 1 78 ? 9.523 -13.886 -10.804 1.00 93.62 78 ARG A C 1
ATOM 600 O O . ARG A 1 78 ? 10.442 -14.674 -10.608 1.00 93.62 78 ARG A O 1
ATOM 607 N N . ALA A 1 7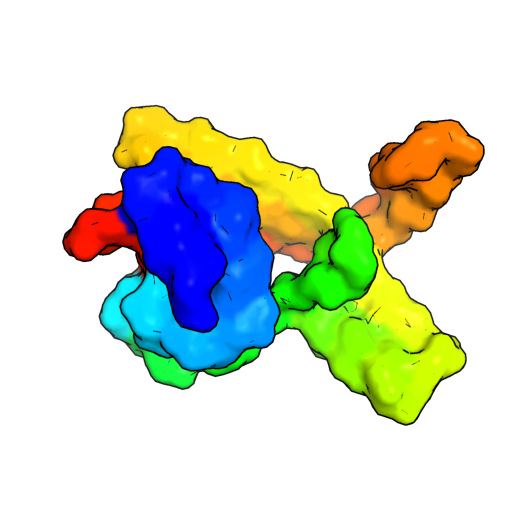9 ? 8.443 -14.197 -11.521 1.00 96.12 79 ALA A N 1
ATOM 608 C CA . ALA A 1 79 ? 8.303 -15.454 -12.253 1.00 96.12 79 ALA A CA 1
ATOM 609 C C . ALA A 1 79 ? 9.061 -15.436 -13.593 1.00 96.12 79 ALA A C 1
ATOM 611 O O . ALA A 1 79 ? 9.560 -16.474 -14.022 1.00 96.12 79 ALA A O 1
ATOM 612 N N . ASP A 1 80 ? 9.155 -14.271 -14.235 1.00 95.25 80 ASP A N 1
ATOM 613 C CA . ASP A 1 80 ? 9.865 -14.043 -15.494 1.00 95.25 80 ASP A CA 1
ATOM 614 C C . ASP A 1 80 ? 10.442 -12.614 -15.531 1.00 95.25 80 ASP A C 1
ATOM 616 O O . ASP A 1 80 ? 9.706 -11.661 -15.813 1.00 95.25 80 ASP A O 1
ATOM 620 N N . PRO A 1 81 ? 11.757 -12.442 -15.285 1.00 92.12 81 PRO A N 1
ATOM 621 C CA . PRO A 1 81 ? 12.393 -11.124 -15.241 1.00 92.12 81 PRO A CA 1
ATOM 622 C C . PRO A 1 81 ? 12.330 -10.325 -16.549 1.00 92.12 81 PRO A C 1
ATOM 624 O O . PRO A 1 81 ? 12.593 -9.123 -16.528 1.00 92.12 81 PRO A O 1
ATOM 627 N N . ASN A 1 82 ? 11.966 -10.948 -17.677 1.00 94.31 82 ASN A N 1
ATOM 628 C CA . ASN A 1 82 ? 11.750 -10.238 -18.942 1.00 94.31 82 ASN A CA 1
ATOM 629 C C . ASN A 1 82 ? 10.416 -9.477 -18.979 1.00 94.31 82 ASN A C 1
ATOM 631 O O . ASN A 1 82 ? 10.184 -8.683 -19.892 1.00 94.31 82 ASN A O 1
ATOM 635 N N . GLN A 1 83 ? 9.527 -9.712 -18.012 1.00 93.50 83 GLN A N 1
ATOM 636 C CA . GLN A 1 83 ? 8.279 -8.974 -17.863 1.00 93.50 83 GLN A CA 1
ATOM 637 C C . GLN A 1 83 ? 8.481 -7.849 -16.846 1.00 93.50 83 GLN A C 1
ATOM 639 O O . GLN A 1 83 ? 8.529 -8.129 -15.649 1.00 93.50 83 GLN A O 1
ATOM 644 N N . PRO A 1 84 ? 8.586 -6.578 -17.273 1.00 91.44 84 PRO A N 1
ATOM 645 C CA . PRO A 1 84 ? 8.796 -5.480 -16.340 1.00 91.44 84 PRO A CA 1
ATOM 646 C C . PRO A 1 84 ? 7.605 -5.341 -15.387 1.00 91.44 84 PRO A C 1
ATOM 648 O O . PRO A 1 84 ? 6.440 -5.473 -15.783 1.00 91.44 84 PRO A O 1
ATOM 651 N N . TYR A 1 85 ? 7.894 -5.047 -14.120 1.00 94.56 85 TYR A N 1
ATOM 652 C CA . TYR A 1 85 ? 6.860 -4.648 -13.176 1.00 94.56 85 TYR A CA 1
ATOM 653 C C . TYR A 1 85 ? 6.410 -3.207 -13.450 1.00 94.56 85 TYR A C 1
ATOM 65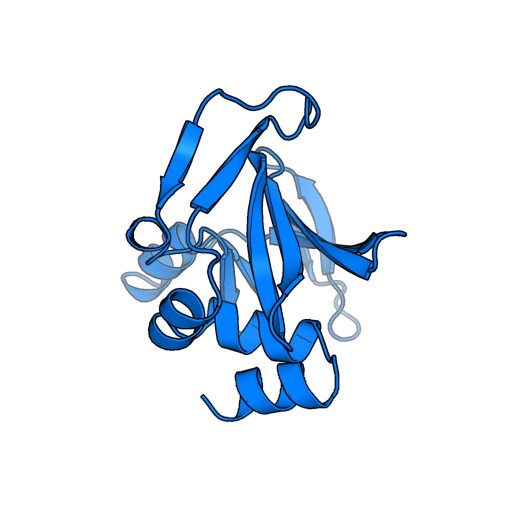5 O O . TYR A 1 85 ? 7.073 -2.424 -14.128 1.00 94.56 85 TYR A O 1
ATOM 663 N N . THR A 1 86 ? 5.239 -2.854 -12.939 1.00 96.25 86 THR A N 1
ATOM 664 C CA . THR A 1 86 ? 4.650 -1.524 -13.068 1.00 96.25 86 THR A CA 1
ATOM 665 C C . THR A 1 86 ? 4.950 -0.718 -11.814 1.00 96.25 86 THR A C 1
ATOM 667 O O . THR A 1 86 ? 4.501 -1.084 -10.727 1.00 96.25 86 THR A O 1
ATOM 670 N N . ALA A 1 87 ? 5.696 0.374 -11.969 1.00 96.00 87 ALA A N 1
ATOM 671 C CA . ALA A 1 87 ? 5.962 1.313 -10.890 1.00 96.00 87 ALA A CA 1
ATOM 672 C C . ALA A 1 87 ? 4.695 2.090 -10.495 1.00 96.00 87 ALA A C 1
ATOM 674 O O . ALA A 1 87 ? 3.757 2.257 -11.287 1.00 96.00 87 ALA A O 1
ATOM 675 N N . LEU A 1 88 ? 4.671 2.557 -9.252 1.00 96.81 88 LEU A N 1
ATOM 676 C CA . LEU A 1 88 ? 3.603 3.373 -8.696 1.00 96.81 88 LEU A CA 1
ATOM 677 C C . LEU A 1 88 ? 4.155 4.746 -8.315 1.00 96.81 88 LEU A C 1
ATOM 679 O O . LEU A 1 88 ? 5.114 4.840 -7.555 1.00 96.81 88 LEU A O 1
ATOM 683 N N . ASP A 1 89 ? 3.496 5.789 -8.807 1.00 95.75 89 ASP A N 1
ATOM 684 C CA . ASP A 1 89 ? 3.562 7.119 -8.210 1.00 95.75 89 ASP A CA 1
ATOM 685 C C . ASP A 1 89 ? 2.750 7.091 -6.910 1.00 95.75 89 ASP A C 1
ATOM 687 O O . ASP A 1 89 ? 1.619 6.587 -6.904 1.00 95.75 89 ASP A O 1
ATOM 691 N N . VAL A 1 90 ? 3.326 7.567 -5.808 1.00 94.88 90 VAL A N 1
ATOM 692 C CA . VAL A 1 90 ? 2.734 7.463 -4.472 1.00 94.88 90 VAL A CA 1
ATOM 693 C C . VAL A 1 90 ? 2.711 8.805 -3.760 1.00 94.88 90 VAL A C 1
ATOM 695 O O . VAL A 1 90 ? 3.602 9.636 -3.901 1.00 94.88 90 VAL A O 1
ATOM 698 N N . LYS A 1 91 ? 1.686 9.001 -2.935 1.00 94.69 91 LYS A N 1
ATOM 699 C CA . LYS A 1 91 ? 1.538 10.178 -2.087 1.00 94.69 91 LYS A CA 1
ATOM 700 C C . LYS A 1 91 ? 1.086 9.768 -0.693 1.00 94.69 91 LYS A C 1
ATOM 702 O O . LYS A 1 91 ? 0.118 9.020 -0.543 1.00 94.69 91 LYS A O 1
ATOM 707 N N . PHE A 1 92 ? 1.754 10.327 0.307 1.00 93.44 92 PHE A N 1
ATOM 708 C CA . PHE A 1 92 ? 1.437 10.173 1.721 1.00 93.44 92 PHE A CA 1
ATOM 709 C C . PHE A 1 92 ? 0.793 11.457 2.234 1.00 93.44 92 PHE A C 1
ATOM 711 O O . PHE A 1 92 ? 1.287 12.552 1.963 1.00 93.44 92 PHE A O 1
ATOM 718 N N . GLU A 1 93 ? -0.332 11.333 2.929 1.00 94.44 93 GLU A N 1
ATOM 719 C CA . GLU A 1 93 ? -1.078 12.473 3.456 1.00 94.44 93 GLU A CA 1
ATOM 720 C C . GLU A 1 93 ? -1.513 12.197 4.899 1.00 94.44 93 GLU A C 1
ATOM 722 O O . GLU A 1 93 ? -2.316 11.293 5.146 1.00 94.44 93 GLU A O 1
ATOM 727 N N . ASP A 1 94 ? -1.023 13.006 5.837 1.00 92.94 94 ASP A N 1
ATOM 728 C CA . ASP A 1 94 ? -1.595 13.155 7.174 1.00 92.94 94 ASP A CA 1
ATOM 729 C C . ASP A 1 94 ? -2.939 13.882 7.081 1.00 92.94 94 ASP A C 1
ATOM 731 O O . ASP A 1 94 ? -3.030 14.995 6.549 1.00 92.94 94 ASP A O 1
ATOM 735 N N . LEU A 1 95 ? -3.998 13.272 7.604 1.00 92.94 95 LEU A N 1
ATOM 736 C CA . LEU A 1 95 ? -5.319 13.887 7.644 1.00 92.94 95 LEU A CA 1
ATOM 737 C C . LEU A 1 95 ? -5.584 14.560 9.003 1.00 92.94 95 LEU A C 1
ATOM 739 O O . LEU A 1 95 ? -5.038 14.141 10.025 1.00 92.94 95 LEU A O 1
ATOM 743 N N . PRO A 1 96 ? -6.462 15.585 9.060 1.00 90.75 96 PRO A N 1
ATOM 744 C CA . PRO A 1 96 ? -6.736 16.331 10.295 1.00 90.75 96 PRO A CA 1
ATOM 745 C C . PRO A 1 96 ? -7.277 15.490 11.460 1.00 90.75 96 PRO A C 1
ATOM 747 O O . PRO A 1 96 ? -7.183 15.906 12.611 1.00 90.75 96 PRO A O 1
ATOM 750 N N . ASP A 1 97 ? -7.862 14.327 11.175 1.00 89.81 97 ASP A N 1
ATOM 751 C CA . ASP A 1 97 ? -8.362 13.382 12.177 1.00 89.81 97 ASP A CA 1
ATOM 752 C C . ASP A 1 97 ? -7.273 12.429 12.710 1.00 89.81 97 ASP A C 1
ATOM 754 O O . ASP A 1 97 ? -7.566 11.524 13.494 1.00 89.81 97 ASP A O 1
ATOM 758 N N . GLY A 1 98 ? -6.017 12.629 12.296 1.00 88.88 98 GLY A N 1
ATOM 759 C CA . GLY A 1 98 ? -4.875 11.800 12.668 1.00 88.88 98 GLY A CA 1
ATOM 760 C C . GLY A 1 98 ? -4.815 10.467 11.924 1.00 88.88 98 GLY A C 1
ATOM 761 O O . GLY A 1 98 ? -4.077 9.579 12.347 1.00 88.88 98 GLY A O 1
ATOM 762 N N . SER A 1 99 ? -5.603 10.287 10.861 1.00 93.56 99 SER A N 1
ATOM 763 C CA . SER A 1 99 ? -5.451 9.158 9.941 1.00 93.56 99 SER A CA 1
ATOM 764 C C . SER A 1 99 ? -4.407 9.449 8.859 1.00 93.56 99 SER A C 1
ATOM 766 O O . SER A 1 99 ? -4.122 10.601 8.545 1.00 93.56 99 SER A O 1
ATOM 768 N N . PHE A 1 100 ? -3.845 8.391 8.278 1.00 95.00 100 PHE A N 1
ATOM 769 C CA . PHE A 1 100 ? -2.933 8.468 7.142 1.00 95.00 100 PHE A CA 1
ATOM 770 C C . PHE A 1 100 ? -3.598 7.945 5.885 1.00 95.00 100 PHE A C 1
ATOM 772 O O . PHE A 1 100 ? -4.126 6.828 5.859 1.00 95.00 100 PHE A O 1
ATOM 779 N N . LYS A 1 101 ? -3.512 8.724 4.813 1.00 95.62 101 LYS A N 1
ATOM 780 C CA . LYS A 1 101 ? -3.919 8.300 3.482 1.00 95.62 101 LYS A CA 1
ATOM 781 C C . LYS A 1 101 ? -2.688 8.036 2.626 1.00 95.62 101 LYS A C 1
ATOM 783 O O . LYS A 1 101 ? -1.855 8.912 2.420 1.00 95.62 101 LYS A O 1
ATOM 788 N N . PHE A 1 102 ? -2.617 6.822 2.098 1.00 96.19 102 PHE A N 1
ATOM 789 C CA . PHE A 1 102 ? -1.609 6.398 1.138 1.00 96.19 102 PHE A CA 1
ATOM 790 C C . PHE A 1 102 ? -2.270 6.250 -0.231 1.00 96.19 102 PHE A C 1
ATOM 792 O O . PHE A 1 102 ? -3.015 5.298 -0.475 1.00 96.19 102 PHE A O 1
ATOM 799 N N . THR A 1 103 ? -2.045 7.230 -1.101 1.00 97.06 103 THR A N 1
ATOM 800 C CA . THR A 1 103 ? -2.549 7.255 -2.477 1.00 97.06 103 THR A CA 1
ATOM 801 C C . THR A 1 103 ? -1.483 6.709 -3.413 1.00 97.06 103 THR A C 1
ATOM 803 O O . THR A 1 103 ? -0.308 7.015 -3.249 1.00 97.06 103 THR A O 1
ATOM 806 N N . TYR A 1 104 ? -1.888 5.928 -4.408 1.00 96.81 104 TYR A N 1
ATOM 807 C CA . TYR A 1 104 ? -0.984 5.395 -5.416 1.00 96.81 104 TYR A CA 1
ATOM 808 C C . TYR A 1 104 ? -1.642 5.348 -6.792 1.00 96.81 104 TYR A C 1
ATOM 810 O O . TYR A 1 104 ? -2.859 5.168 -6.918 1.00 96.81 104 TYR A O 1
ATOM 818 N N . GLN A 1 105 ? -0.835 5.484 -7.838 1.00 97.56 105 GLN A N 1
ATOM 819 C CA . GLN A 1 105 ? -1.281 5.389 -9.221 1.00 97.56 105 GLN A CA 1
ATOM 820 C C . GLN A 1 105 ? -0.193 4.750 -10.095 1.00 97.56 105 GLN A C 1
ATOM 822 O O . GLN A 1 105 ? 0.958 5.174 -10.036 1.00 97.56 105 GLN A O 1
ATOM 827 N N . PRO A 1 106 ? -0.530 3.761 -10.944 1.00 97.69 106 PRO A N 1
ATOM 828 C CA . PRO A 1 106 ? 0.416 3.215 -11.910 1.00 97.69 106 PRO A CA 1
ATOM 829 C C . PRO A 1 106 ? 1.007 4.297 -12.810 1.00 97.69 106 PRO A C 1
ATOM 831 O O . PRO A 1 106 ? 0.260 5.077 -13.415 1.00 97.69 106 PRO A O 1
ATOM 834 N N . ALA A 1 107 ? 2.332 4.315 -12.920 1.00 97.00 107 ALA A N 1
ATOM 835 C CA . ALA A 1 107 ? 3.076 5.346 -13.625 1.00 97.00 107 ALA A CA 1
ATOM 836 C C . ALA A 1 107 ? 4.263 4.769 -14.406 1.00 97.00 107 ALA A C 1
ATOM 838 O O . ALA A 1 107 ? 4.825 3.734 -14.050 1.00 97.00 107 ALA A O 1
ATOM 839 N N . ILE A 1 108 ? 4.635 5.464 -15.477 1.00 94.50 108 ILE A N 1
ATOM 840 C CA . ILE A 1 108 ? 5.968 5.383 -16.066 1.00 94.50 108 ILE A CA 1
ATOM 841 C C . ILE A 1 108 ? 6.813 6.427 -15.347 1.00 94.50 108 ILE A C 1
ATOM 843 O O . ILE A 1 108 ? 6.472 7.615 -15.364 1.00 94.50 108 ILE A O 1
ATOM 847 N N . LEU A 1 109 ? 7.862 5.953 -14.687 1.00 91.25 109 LEU A N 1
ATOM 848 C CA . LEU A 1 109 ? 8.826 6.776 -13.978 1.00 91.25 109 LEU A CA 1
ATOM 849 C C . LEU A 1 109 ? 10.129 6.787 -14.768 1.00 91.25 109 LEU A C 1
ATOM 851 O O . LEU A 1 109 ? 10.523 5.761 -15.328 1.00 91.25 109 LEU A O 1
ATOM 855 N N . ARG A 1 110 ? 10.782 7.941 -14.794 1.00 89.31 110 ARG A N 1
ATOM 856 C CA . ARG A 1 110 ? 12.137 8.097 -15.304 1.00 89.31 110 ARG A CA 1
ATOM 857 C C . ARG A 1 110 ? 13.055 8.335 -14.117 1.00 89.31 110 ARG A C 1
ATOM 859 O O . ARG A 1 110 ? 12.729 9.158 -13.265 1.00 89.31 110 ARG A O 1
ATOM 866 N N . ASP A 1 111 ? 14.155 7.596 -14.079 1.00 83.44 111 ASP A N 1
ATOM 867 C CA . ASP A 1 111 ? 15.238 7.843 -13.132 1.00 83.44 111 ASP A CA 1
ATOM 868 C C . ASP A 1 111 ? 15.783 9.253 -13.389 1.00 83.44 111 ASP A C 1
ATOM 870 O O . ASP A 1 111 ? 16.005 9.632 -14.546 1.00 83.44 111 ASP A O 1
ATOM 874 N N . ASP A 1 112 ? 15.928 10.047 -12.335 1.00 81.31 112 ASP A N 1
ATOM 875 C CA . ASP A 1 112 ? 16.436 11.411 -12.454 1.00 81.31 112 ASP A CA 1
ATOM 876 C C . ASP A 1 112 ? 17.960 11.462 -12.648 1.00 81.31 112 ASP A C 1
ATOM 878 O O . ASP A 1 112 ? 18.509 12.549 -12.813 1.00 81.31 112 ASP A O 1
ATOM 882 N N . GLU A 1 113 ? 18.640 10.308 -12.669 1.00 77.12 113 GLU A N 1
ATOM 883 C CA . GLU A 1 113 ? 20.091 10.123 -12.853 1.00 77.12 113 GLU A CA 1
ATOM 884 C C . GLU A 1 113 ? 20.958 10.750 -11.735 1.00 77.12 113 GLU A C 1
ATOM 886 O O . GLU A 1 113 ? 22.157 10.471 -11.645 1.00 77.12 113 GLU A O 1
ATOM 891 N N . GLU A 1 114 ? 20.362 11.548 -10.843 1.00 65.88 114 GLU A N 1
ATOM 892 C CA . GLU A 1 114 ? 20.981 12.193 -9.687 1.00 65.88 114 GLU A CA 1
ATOM 893 C C . GLU A 1 114 ? 20.219 11.834 -8.395 1.00 65.88 114 GLU A C 1
ATOM 895 O O . GLU A 1 114 ? 19.125 12.327 -8.126 1.00 65.88 114 GLU A O 1
ATOM 900 N N . GLY A 1 115 ? 20.823 10.976 -7.565 1.00 67.75 115 GLY A N 1
ATOM 901 C CA . GLY A 1 115 ? 20.240 10.524 -6.296 1.00 67.75 115 GLY A CA 1
ATOM 902 C C . GLY A 1 115 ? 19.313 9.312 -6.438 1.00 67.75 115 GLY A C 1
ATOM 903 O O . GLY A 1 115 ? 19.543 8.444 -7.273 1.00 67.75 115 GLY A O 1
ATOM 904 N N . ASP A 1 116 ? 18.307 9.226 -5.570 1.00 66.00 116 ASP A N 1
ATOM 905 C CA . ASP A 1 116 ? 17.250 8.201 -5.534 1.00 66.00 116 ASP A CA 1
ATOM 906 C C . ASP A 1 116 ? 15.890 8.743 -6.030 1.00 66.00 116 ASP A C 1
ATOM 908 O O . ASP A 1 116 ? 14.830 8.180 -5.740 1.00 66.00 116 ASP A O 1
ATOM 912 N N . GLY A 1 117 ? 15.925 9.858 -6.769 1.00 72.12 117 GLY A N 1
ATOM 913 C CA . GLY A 1 117 ? 14.758 10.559 -7.293 1.00 72.12 117 GLY A CA 1
ATOM 914 C C . GLY A 1 117 ? 14.174 9.916 -8.551 1.00 72.12 117 GLY A C 1
ATOM 915 O O . GLY A 1 117 ? 14.892 9.436 -9.426 1.00 72.12 117 GLY A O 1
ATOM 916 N N . TRP A 1 118 ? 12.845 9.946 -8.647 1.00 84.06 118 TRP A N 1
ATOM 917 C CA . TRP A 1 118 ? 12.103 9.503 -9.822 1.00 84.06 118 TRP A CA 1
ATOM 918 C C . TRP A 1 118 ? 11.145 10.600 -10.276 1.00 84.06 118 TRP A C 1
ATOM 920 O O . TRP A 1 118 ? 10.290 11.047 -9.504 1.00 84.06 118 TRP A O 1
ATOM 930 N N . THR A 1 119 ? 11.199 10.958 -11.557 1.00 89.75 119 THR A N 1
ATOM 931 C CA . THR A 1 119 ? 10.205 11.838 -12.174 1.00 89.75 119 THR A CA 1
ATOM 932 C C . THR A 1 119 ? 9.082 11.023 -12.801 1.00 89.75 119 THR A C 1
ATOM 934 O O . THR A 1 119 ? 9.301 10.097 -13.585 1.00 89.75 119 THR A O 1
ATOM 937 N N . VAL A 1 120 ? 7.839 11.416 -12.516 1.00 93.94 120 VAL A N 1
ATOM 938 C CA . VAL A 1 120 ? 6.660 10.871 -13.195 1.00 93.94 120 VAL A CA 1
ATOM 939 C C . VAL A 1 120 ? 6.601 11.406 -14.625 1.00 93.94 120 VAL A C 1
ATOM 941 O O . VAL A 1 120 ? 6.316 12.581 -14.843 1.00 93.94 120 VAL A O 1
ATOM 944 N N . GLU A 1 121 ? 6.794 10.537 -15.615 1.00 94.94 121 GLU A N 1
ATOM 945 C CA . GLU A 1 121 ? 6.592 10.907 -17.021 1.00 94.94 121 GLU A CA 1
ATOM 946 C C . GLU A 1 121 ? 5.114 10.854 -17.400 1.00 94.94 121 GLU A C 1
ATOM 948 O O . GLU A 1 121 ? 4.598 11.718 -18.115 1.00 94.94 121 GLU A O 1
ATOM 953 N N . ARG A 1 122 ? 4.420 9.797 -16.957 1.00 96.00 122 ARG A N 1
ATOM 954 C CA . ARG A 1 122 ? 3.021 9.561 -17.324 1.00 96.00 122 ARG A CA 1
ATOM 955 C C . ARG A 1 122 ? 2.328 8.578 -16.394 1.00 96.00 122 ARG A C 1
ATOM 957 O O . ARG A 1 122 ? 2.817 7.475 -16.177 1.00 96.00 122 ARG A O 1
ATOM 964 N N . HIS A 1 123 ? 1.102 8.893 -15.984 1.00 97.38 123 HIS A N 1
ATOM 965 C CA . HIS A 1 123 ? 0.214 7.917 -15.349 1.00 97.38 123 HIS A CA 1
ATOM 966 C C . HIS A 1 123 ? -0.445 6.981 -16.372 1.00 97.38 123 HIS A C 1
ATOM 968 O O . HIS A 1 123 ? -0.973 7.423 -17.393 1.00 97.38 123 HIS A O 1
ATOM 974 N N . ILE A 1 124 ? -0.458 5.681 -16.077 1.00 96.12 124 ILE A N 1
ATOM 975 C CA . ILE A 1 124 ? -0.947 4.612 -16.972 1.00 96.12 124 ILE A CA 1
ATOM 976 C C . ILE A 1 124 ? -2.074 3.762 -16.367 1.00 96.12 124 ILE A C 1
ATOM 978 O O . ILE A 1 124 ? -2.517 2.790 -16.973 1.00 96.12 124 ILE A O 1
ATOM 982 N N . GLY A 1 125 ? -2.576 4.135 -15.190 1.00 93.75 125 GLY A N 1
ATOM 983 C CA . GLY A 1 125 ? -3.677 3.450 -14.516 1.00 93.75 125 GLY A CA 1
ATOM 984 C C . GLY A 1 125 ? -4.587 4.406 -13.755 1.00 93.75 125 GLY A C 1
ATOM 985 O O . GLY A 1 125 ? -4.368 5.618 -13.731 1.00 93.75 125 GLY A O 1
ATOM 986 N N . LYS A 1 126 ? -5.633 3.854 -13.133 1.00 94.94 126 LYS A N 1
ATOM 987 C CA . LYS A 1 126 ? -6.497 4.618 -12.225 1.00 94.94 126 LYS A CA 1
ATOM 988 C C . LYS A 1 126 ? -5.790 4.806 -10.878 1.00 94.94 126 LYS A C 1
ATOM 990 O O . LYS A 1 126 ? -5.121 3.872 -10.436 1.00 94.94 126 LYS A O 1
ATOM 995 N N . PRO A 1 127 ? -5.952 5.966 -10.226 1.00 96.06 127 PRO A N 1
ATOM 996 C CA . PRO A 1 127 ? -5.489 6.138 -8.862 1.00 96.06 127 PRO A CA 1
ATOM 997 C C . PRO A 1 127 ? -6.347 5.315 -7.898 1.00 96.06 127 PRO A C 1
ATOM 999 O O . PRO A 1 127 ? -7.546 5.126 -8.117 1.00 96.06 127 PRO A O 1
ATOM 1002 N N . ALA A 1 128 ? -5.722 4.869 -6.822 1.00 96.38 128 ALA A N 1
ATOM 1003 C CA . ALA A 1 128 ? -6.339 4.178 -5.703 1.00 96.38 128 ALA A CA 1
ATOM 1004 C C . ALA A 1 128 ? -5.713 4.689 -4.399 1.00 96.38 128 ALA A C 1
ATOM 1006 O O . ALA A 1 128 ? -4.705 5.397 -4.416 1.00 96.38 128 ALA A O 1
ATOM 1007 N N . ALA A 1 129 ? -6.313 4.371 -3.257 1.00 96.38 129 ALA A N 1
ATOM 1008 C CA . ALA A 1 129 ? -5.723 4.723 -1.970 1.00 96.38 129 ALA A CA 1
ATOM 1009 C C . ALA A 1 129 ? -6.108 3.747 -0.864 1.00 96.38 129 ALA A C 1
ATOM 1011 O O . ALA A 1 129 ? -7.159 3.115 -0.914 1.00 96.38 129 ALA A O 1
ATOM 1012 N N . TYR A 1 130 ? -5.286 3.699 0.173 1.00 96.25 130 TYR A N 1
ATOM 1013 C CA . TYR A 1 130 ? -5.603 3.067 1.446 1.00 96.25 130 TYR A CA 1
ATOM 1014 C C . TYR A 1 130 ? -5.665 4.136 2.537 1.00 96.25 130 TYR A C 1
ATOM 1016 O O . TYR A 1 130 ? -4.831 5.043 2.561 1.00 96.25 130 TYR A O 1
ATOM 1024 N N . LEU A 1 131 ? -6.649 4.034 3.431 1.00 95.56 131 LEU A N 1
ATOM 1025 C CA . LEU A 1 131 ? -6.699 4.845 4.647 1.00 95.56 131 LEU A CA 1
ATOM 1026 C C . LEU A 1 131 ? -6.374 3.987 5.858 1.00 95.56 131 LEU A C 1
ATOM 1028 O O . LEU A 1 131 ? -7.004 2.949 6.086 1.00 95.56 131 LEU A O 1
ATOM 1032 N N . PHE A 1 132 ? -5.439 4.477 6.657 1.00 96.19 132 PHE A N 1
ATOM 1033 C CA . PHE A 1 132 ? -5.052 3.893 7.922 1.00 96.19 132 PHE A CA 1
ATOM 1034 C C . PHE A 1 132 ? -5.453 4.823 9.057 1.00 96.19 132 PHE A C 1
ATOM 1036 O O . PHE A 1 132 ? -5.037 5.975 9.109 1.00 96.19 132 PHE A O 1
ATOM 1043 N N . SER A 1 133 ? -6.257 4.330 9.989 1.00 94.94 133 SER A N 1
ATOM 1044 C CA . SER A 1 133 ? -6.665 5.103 11.164 1.00 94.94 133 SER A CA 1
ATOM 1045 C C . SER A 1 133 ? -5.990 4.560 12.415 1.00 94.94 133 SER A C 1
ATOM 1047 O O . SER A 1 133 ? -5.805 3.350 12.549 1.00 94.94 133 SER A O 1
ATOM 1049 N N . TRP A 1 134 ? -5.689 5.440 13.367 1.00 91.00 134 TRP A N 1
ATOM 1050 C CA . TRP A 1 134 ? -5.204 5.025 14.678 1.00 91.00 134 TRP A CA 1
ATOM 1051 C C . TRP A 1 134 ? -6.329 4.382 15.497 1.00 91.00 134 TRP A C 1
ATOM 1053 O O . TRP A 1 134 ? -7.290 5.049 15.883 1.00 91.00 134 TRP A O 1
ATOM 1063 N N . ARG A 1 135 ? -6.240 3.076 15.762 1.00 90.19 135 ARG A N 1
ATOM 1064 C CA . ARG A 1 135 ? -7.243 2.307 16.515 1.00 90.19 135 ARG A CA 1
ATOM 1065 C C . ARG A 1 135 ? -6.570 1.306 17.443 1.00 90.19 135 ARG A C 1
ATOM 1067 O O . ARG A 1 135 ? -5.634 0.613 17.059 1.00 90.19 135 ARG A O 1
ATOM 1074 N N . SER A 1 136 ? -7.063 1.219 18.678 1.00 85.75 136 SER A N 1
ATOM 1075 C CA . SER A 1 136 ? -6.577 0.249 19.674 1.00 85.75 136 SER A CA 1
ATOM 1076 C C . SER A 1 136 ? -5.051 0.268 19.869 1.00 85.75 136 SER A C 1
ATOM 1078 O O . SER A 1 136 ? -4.436 -0.774 20.073 1.00 85.75 136 SER A O 1
ATOM 1080 N N . GLY A 1 137 ? -4.441 1.457 19.795 1.00 85.38 137 GLY A N 1
ATOM 1081 C CA . GLY A 1 137 ? -3.007 1.647 20.026 1.00 85.38 137 GLY A CA 1
ATOM 1082 C C . GLY A 1 137 ? -2.092 1.383 18.825 1.00 85.38 137 GLY A C 1
ATOM 1083 O O . GLY A 1 137 ? -0.885 1.321 19.025 1.00 85.38 137 GLY A O 1
ATOM 1084 N N . CYS A 1 138 ? -2.619 1.229 17.605 1.00 91.56 138 CYS A N 1
ATOM 1085 C CA . CYS A 1 138 ? -1.802 1.192 16.388 1.00 91.56 138 CYS A CA 1
ATOM 1086 C C . CYS A 1 138 ? -2.575 1.665 15.142 1.00 91.56 138 CYS A C 1
ATOM 1088 O O . CYS A 1 138 ? -3.795 1.825 15.172 1.00 91.56 138 CYS A O 1
ATOM 1090 N N . TRP A 1 139 ? -1.872 1.859 14.028 1.00 93.62 139 TRP A N 1
ATOM 1091 C CA . TRP A 1 139 ? -2.442 1.988 12.692 1.00 93.62 139 TRP A CA 1
ATOM 1092 C C . TRP A 1 139 ? -3.238 0.741 12.289 1.00 93.62 139 TRP A C 1
ATOM 1094 O O . TRP A 1 139 ? -2.782 -0.390 12.466 1.00 93.62 139 TRP A O 1
ATOM 1104 N N . GLN A 1 140 ? -4.426 0.949 11.720 1.00 95.50 140 GLN A N 1
ATOM 1105 C CA . GLN A 1 140 ? -5.209 -0.108 11.087 1.00 95.50 140 GLN A CA 1
ATOM 1106 C C . GLN A 1 140 ? -5.736 0.327 9.725 1.00 95.50 140 GLN A C 1
ATOM 1108 O O . GLN A 1 140 ? -6.231 1.445 9.606 1.00 95.50 140 GLN A O 1
ATOM 1113 N N . LEU A 1 141 ? -5.701 -0.563 8.729 1.00 95.69 141 LEU A N 1
ATOM 1114 C CA . LEU A 1 141 ? -6.372 -0.345 7.443 1.00 95.69 141 LEU A CA 1
ATOM 1115 C C . LEU A 1 141 ? -7.887 -0.304 7.666 1.00 95.69 141 LEU A C 1
ATOM 1117 O O . LEU A 1 141 ? -8.468 -1.295 8.111 1.00 95.69 141 LEU A O 1
ATOM 1121 N N . THR A 1 142 ? -8.520 0.825 7.362 1.00 94.62 142 THR A N 1
ATOM 1122 C CA . THR A 1 142 ? -9.956 1.052 7.600 1.00 94.62 142 THR A CA 1
ATOM 1123 C C . THR A 1 142 ? -10.740 1.306 6.325 1.00 94.62 142 THR A C 1
ATOM 1125 O O . THR A 1 142 ? -11.939 1.019 6.295 1.00 94.62 142 THR A O 1
ATOM 1128 N N . GLN A 1 143 ? -10.094 1.820 5.275 1.00 94.19 143 GLN A N 1
ATOM 1129 C CA . GLN A 1 143 ? -10.753 2.089 3.998 1.00 94.19 143 GLN A CA 1
ATOM 1130 C C . GLN A 1 143 ? -9.853 1.768 2.805 1.00 94.19 143 GLN A C 1
ATOM 1132 O O . GLN A 1 143 ? -8.635 1.951 2.852 1.00 94.19 143 GLN A O 1
ATOM 1137 N N . ASP A 1 144 ? -10.492 1.334 1.724 1.00 93.81 144 ASP A N 1
ATOM 1138 C CA . ASP A 1 144 ? -9.883 1.027 0.434 1.00 93.81 144 ASP A CA 1
ATOM 1139 C C . ASP A 1 144 ? -10.608 1.805 -0.677 1.00 93.81 144 ASP A C 1
ATOM 1141 O O . ASP A 1 144 ? -11.810 1.640 -0.905 1.00 93.81 144 ASP A O 1
ATOM 1145 N N . TYR A 1 145 ? -9.876 2.685 -1.355 1.00 93.12 145 TYR A N 1
ATOM 1146 C CA . TYR A 1 145 ? -10.380 3.566 -2.402 1.00 93.12 145 TYR A CA 1
ATOM 1147 C C . TYR A 1 145 ? -9.994 3.043 -3.783 1.00 93.12 145 TYR A C 1
ATOM 1149 O O . TYR A 1 145 ? -8.806 2.868 -4.067 1.00 93.12 145 TYR A O 1
ATOM 1157 N N . ARG A 1 146 ? -10.989 2.856 -4.656 1.00 90.88 146 ARG A N 1
ATOM 1158 C CA . ARG A 1 146 ? -10.842 2.252 -5.995 1.00 90.88 146 ARG A CA 1
ATOM 1159 C C . ARG A 1 146 ? -11.414 3.104 -7.128 1.00 90.88 146 ARG A C 1
ATOM 1161 O O . ARG A 1 146 ? -12.349 3.900 -6.874 1.00 90.88 146 ARG A O 1
#

Radius of gyration: 15.51 Å; chains: 1; bounding box: 43×32×39 Å

Sequence (146 aa):
MGEAESGCTQKEFNQFLDAFIASPAVRARYTAPQVEQRGFRQPSKATGSSLPASAYQSLNVSHVDWQFADSASVARWRADPNQPYTALDVKFEDLPDGSFKFTYQPAILRDDEEGDGWTVERHIGKPAAYLFSWRSGCWQLTQDYR

Foldseek 3Di:
DVQLVVCLVVVVVVSNVQCCQVDLVSLLVFADQWAFEAAQVGRVDGVPDIDGSVVPSHDLWHDDPPFIFGPVQVVVCVVPVVRHTWTKDWDWDQDPLRKIKIKIFTFDWDDPVPDRDIDGPDTDGDMKIWIWDDDPRGTHTHYIYD